Protein AF-X0V8N3-F1 (afdb_monomer_lite)

Foldseek 3Di:
DDDDDDDDDDDDDDVVVVVVVVVVVPPPVPDPDLDDDPVVLVVVCVVPPCPNVVSVVVVVVVVVVVVVVVVVVVVVVVVVVVVVVVVVVVVVVCLVVVVVVCVVVVDDPVVSVVVVVVVVVVVVVVVVVVVVVVVVVVVVD

pLDDT: mean 78.07, std 16.97, range [38.5, 94.44]

Secondary structure (DSSP, 8-state):
--------------HHHHHHHHHHHT------SSSPPHHHHHHHHHHSTTHHHHHHHHHHHHHHHHHHHHHHHHHHHHHHHHHHHHHHHHHHHHHHHHHHHHHHTT--HHHHHHHHHHHHHHHHHHHHHHHHHHHHHHHT-

InterPro domains:
  IPR019284 Uncharacterized protein RP532 [PF10097] (36-85)

Structure (mmCIF, N/CA/C/O backbone):
data_AF-X0V8N3-F1
#
_entry.id   AF-X0V8N3-F1
#
loop_
_atom_site.group_PDB
_atom_site.id
_atom_site.type_symbol
_atom_site.label_atom_id
_atom_site.label_alt_id
_atom_site.label_comp_id
_atom_site.label_asym_id
_atom_site.label_entity_id
_atom_site.label_seq_id
_atom_site.pdbx_PDB_ins_code
_atom_site.Cartn_x
_atom_site.Cartn_y
_atom_site.Cartn_z
_atom_site.occupancy
_atom_site.B_iso_or_equiv
_atom_site.auth_seq_id
_atom_site.auth_comp_id
_atom_site.auth_asym_id
_atom_site.auth_atom_id
_atom_site.pdbx_PDB_model_num
ATOM 1 N N . MET A 1 1 ? -74.429 -42.693 46.377 1.00 38.50 1 MET A N 1
ATOM 2 C CA . MET A 1 1 ? -75.267 -42.396 45.196 1.00 38.50 1 MET A CA 1
ATOM 3 C C . MET A 1 1 ? -74.824 -41.075 44.564 1.00 38.50 1 MET A C 1
ATOM 5 O O . MET A 1 1 ? -74.737 -40.079 45.262 1.00 38.50 1 MET A O 1
ATOM 9 N N . ALA A 1 2 ? -74.482 -41.129 43.271 1.00 40.00 2 ALA A N 1
ATOM 10 C CA . ALA A 1 2 ? -74.430 -40.066 42.253 1.00 40.00 2 ALA A CA 1
ATOM 11 C C . ALA A 1 2 ? -73.765 -38.695 42.556 1.00 40.00 2 ALA A C 1
ATOM 13 O O . ALA A 1 2 ? -74.427 -37.714 42.883 1.00 40.00 2 ALA A O 1
ATOM 14 N N . ARG A 1 3 ? -72.465 -38.583 42.230 1.00 39.94 3 ARG A N 1
ATOM 15 C CA . ARG A 1 3 ? -71.832 -37.319 41.800 1.00 39.94 3 ARG A CA 1
ATOM 16 C C . ARG A 1 3 ? -72.365 -36.928 40.412 1.00 39.94 3 ARG A C 1
ATOM 18 O O . ARG A 1 3 ? -72.101 -37.633 39.443 1.00 39.94 3 ARG A O 1
ATOM 25 N N . LYS A 1 4 ? -73.028 -35.776 40.291 1.00 41.00 4 LYS A N 1
ATOM 26 C CA . LYS A 1 4 ? -73.139 -35.015 39.031 1.00 41.00 4 LYS A CA 1
ATOM 27 C C . LYS A 1 4 ? -72.956 -33.529 39.333 1.00 41.00 4 LYS A C 1
ATOM 29 O O . LYS A 1 4 ? -73.921 -32.824 39.607 1.00 41.00 4 LYS A O 1
ATOM 34 N N . HIS A 1 5 ? -71.711 -33.059 39.297 1.00 39.62 5 HIS A N 1
ATOM 35 C CA . HIS A 1 5 ? -71.430 -31.628 39.211 1.00 39.62 5 HIS A CA 1
ATOM 36 C C . HIS A 1 5 ? -71.307 -31.266 37.729 1.00 39.62 5 HIS A C 1
ATOM 38 O O . HIS A 1 5 ? -70.520 -31.860 36.993 1.00 39.62 5 HIS A O 1
ATOM 44 N N . LYS A 1 6 ? -72.190 -30.365 37.294 1.00 43.00 6 LYS A N 1
ATOM 45 C CA . LYS A 1 6 ? -72.349 -29.890 35.920 1.00 43.00 6 LYS A CA 1
ATOM 46 C C . LYS A 1 6 ? -71.046 -29.264 35.417 1.00 43.00 6 LYS A C 1
ATOM 48 O O . LYS A 1 6 ? -70.469 -28.411 36.081 1.00 43.00 6 LYS A O 1
ATOM 53 N N . ILE A 1 7 ? -70.628 -29.656 34.219 1.00 45.09 7 ILE A N 1
ATOM 54 C CA . ILE A 1 7 ? -69.530 -29.034 33.480 1.00 45.09 7 ILE A CA 1
ATOM 55 C C . ILE A 1 7 ? -70.146 -28.040 32.490 1.00 45.09 7 ILE A C 1
ATOM 57 O O . ILE A 1 7 ? -70.821 -28.477 31.560 1.00 45.09 7 ILE A O 1
ATOM 61 N N . SER A 1 8 ? -69.921 -26.735 32.687 1.00 42.88 8 SER A N 1
ATOM 62 C CA . SER A 1 8 ? -69.737 -25.687 31.649 1.00 42.88 8 SER A CA 1
ATOM 63 C C . SER A 1 8 ? -69.980 -24.275 32.209 1.00 42.88 8 SER A C 1
ATOM 65 O O . SER A 1 8 ? -70.753 -24.171 33.159 1.00 42.88 8 SER A O 1
ATOM 67 N N . PRO A 1 9 ? -69.451 -23.183 31.598 1.00 45.41 9 PRO A N 1
ATOM 68 C CA . PRO A 1 9 ? -68.733 -23.106 30.313 1.00 45.41 9 PRO A CA 1
ATOM 69 C C . PRO A 1 9 ? -67.405 -22.309 30.338 1.00 45.41 9 PRO A C 1
ATOM 71 O O . PRO A 1 9 ? -67.180 -21.422 31.156 1.00 45.41 9 PRO A O 1
ATOM 74 N N . LYS A 1 10 ? -66.534 -22.610 29.363 1.00 45.75 10 LYS A N 1
ATOM 75 C CA . LYS A 1 10 ? -65.288 -21.893 29.037 1.00 45.75 10 LYS A CA 1
ATOM 76 C C . LYS A 1 10 ? -65.482 -20.367 29.000 1.00 45.75 10 LYS A C 1
ATOM 78 O O . LYS A 1 10 ? -66.218 -19.855 28.155 1.00 45.75 10 LYS A O 1
ATOM 83 N N . ALA A 1 11 ? -64.739 -19.653 29.845 1.00 43.62 11 ALA A N 1
ATOM 84 C CA . ALA A 1 11 ? -64.523 -18.218 29.717 1.00 43.62 11 ALA A CA 1
ATOM 85 C C . ALA A 1 11 ? -63.799 -17.927 28.390 1.00 43.62 11 ALA A C 1
ATOM 87 O O . ALA A 1 11 ? -62.717 -18.453 28.123 1.00 43.62 11 ALA A O 1
ATOM 88 N N . LYS A 1 12 ? -64.432 -17.122 27.533 1.00 46.34 12 LYS A N 1
ATOM 89 C CA . LYS A 1 12 ? -63.890 -16.670 26.247 1.00 46.34 12 LYS A CA 1
ATOM 90 C C . LYS A 1 12 ? -62.678 -15.770 26.495 1.00 46.34 12 LYS A C 1
ATOM 92 O O . LYS A 1 12 ? -62.834 -14.620 26.895 1.00 46.34 12 LYS A O 1
ATOM 97 N N . ILE A 1 13 ? -61.481 -16.281 26.231 1.00 52.12 13 ILE A N 1
ATOM 98 C CA . ILE A 1 13 ? -60.260 -15.472 26.182 1.00 52.12 13 ILE A CA 1
ATOM 99 C C . ILE A 1 13 ? -60.283 -14.723 24.845 1.00 52.12 13 ILE A C 1
ATOM 101 O O . ILE A 1 13 ? -60.253 -15.344 23.783 1.00 52.12 13 ILE A O 1
ATOM 105 N N . GLN A 1 14 ? -60.409 -13.395 24.899 1.00 48.59 14 GLN A N 1
ATOM 106 C CA . GLN A 1 14 ? -60.421 -12.543 23.710 1.00 48.59 14 GLN A CA 1
ATOM 107 C C . GLN A 1 14 ? -59.002 -12.455 23.106 1.00 48.59 14 GLN A C 1
ATOM 109 O O . GLN A 1 14 ? -58.066 -12.074 23.815 1.00 48.59 14 GLN A O 1
ATOM 114 N N . PRO A 1 15 ? -58.819 -12.775 21.811 1.00 52.12 15 PRO A N 1
ATOM 115 C CA . PRO A 1 15 ? -57.504 -12.876 21.163 1.00 52.12 15 PRO A CA 1
ATOM 116 C C . PRO A 1 15 ? -56.742 -11.541 21.034 1.00 52.12 15 PRO A C 1
ATOM 118 O O . PRO A 1 15 ? -55.535 -11.541 20.785 1.00 52.12 15 PRO A O 1
ATOM 121 N N . ASP A 1 16 ? -57.405 -10.404 21.253 1.00 52.50 16 ASP A N 1
ATOM 122 C CA . ASP A 1 16 ? -56.807 -9.072 21.085 1.00 52.50 16 ASP A CA 1
ATOM 123 C C . ASP A 1 16 ? -55.890 -8.650 22.243 1.00 52.50 16 ASP A C 1
ATOM 125 O O . ASP A 1 16 ? -54.931 -7.901 22.040 1.00 52.50 16 ASP A O 1
ATOM 129 N N . GLN A 1 17 ? -56.133 -9.162 23.455 1.00 53.47 17 GLN A N 1
ATOM 130 C CA . GLN A 1 17 ? -55.289 -8.875 24.624 1.00 53.47 17 GLN A CA 1
ATOM 131 C C . GLN A 1 17 ? -53.934 -9.587 24.519 1.00 53.47 17 GLN A C 1
ATOM 133 O O . GLN A 1 17 ? -52.897 -8.995 24.816 1.00 53.47 17 GLN A O 1
ATOM 138 N N . ILE A 1 18 ? -53.929 -10.815 23.987 1.00 57.72 18 ILE A N 1
ATOM 139 C CA . ILE A 1 18 ? -52.705 -11.588 23.737 1.00 57.72 18 ILE A CA 1
ATOM 140 C C . ILE A 1 18 ? -51.845 -10.872 22.689 1.00 57.72 18 ILE A C 1
ATOM 142 O O . ILE A 1 18 ? -50.646 -10.702 22.892 1.00 57.72 18 ILE A O 1
ATOM 146 N N . LYS A 1 19 ? -52.452 -10.350 21.611 1.00 54.03 19 LYS A N 1
ATOM 147 C CA . LYS A 1 19 ? -51.725 -9.574 20.592 1.00 54.03 19 LYS A CA 1
ATOM 148 C C . LYS A 1 19 ? -51.038 -8.338 21.174 1.00 54.03 19 LYS A C 1
ATOM 150 O O . LYS A 1 19 ? -49.867 -8.115 20.880 1.00 54.03 19 LYS A O 1
ATOM 155 N N . LYS A 1 20 ? -51.719 -7.557 22.021 1.00 54.88 20 LYS A N 1
ATOM 156 C CA . LYS A 1 20 ? -51.127 -6.355 22.640 1.00 54.88 20 LYS A CA 1
ATOM 157 C C . LYS A 1 20 ? -50.005 -6.680 23.627 1.00 54.88 20 LYS A C 1
ATOM 159 O O . LYS A 1 20 ? -49.039 -5.924 23.710 1.00 54.88 20 LYS A O 1
ATOM 164 N N . GLN A 1 21 ? -50.101 -7.798 24.344 1.00 54.31 21 GLN A N 1
ATOM 165 C CA . GLN A 1 21 ? -49.072 -8.211 25.298 1.00 54.31 21 GLN A CA 1
ATOM 166 C C . GLN A 1 21 ? -47.825 -8.764 24.590 1.00 54.31 21 GLN A C 1
ATOM 168 O O . GLN A 1 21 ? -46.710 -8.421 24.971 1.00 54.31 21 GLN A O 1
ATOM 173 N N . VAL A 1 22 ? -48.004 -9.515 23.498 1.00 57.97 22 VAL A N 1
ATOM 174 C CA . VAL A 1 22 ? -46.899 -10.001 22.652 1.00 57.97 22 VAL A CA 1
ATOM 175 C C . VAL A 1 22 ? -46.218 -8.844 21.902 1.00 57.97 22 VAL A C 1
ATOM 177 O O . VAL A 1 22 ? -44.994 -8.814 21.812 1.00 57.97 22 VAL A O 1
ATOM 180 N N . LEU A 1 23 ? -46.976 -7.833 21.457 1.00 54.94 23 LEU A N 1
ATOM 181 C CA . LEU A 1 23 ? -46.425 -6.618 20.833 1.00 54.94 23 LEU A CA 1
ATOM 182 C C . LEU A 1 23 ? -45.563 -5.777 21.793 1.00 54.94 23 LEU A C 1
ATOM 184 O O . LEU A 1 23 ? -44.620 -5.131 21.347 1.00 54.94 23 LEU A O 1
ATOM 188 N N . ARG A 1 24 ? -45.843 -5.792 23.105 1.00 48.97 24 ARG A N 1
ATOM 189 C CA . ARG A 1 24 ? -45.077 -5.018 24.101 1.00 48.97 24 ARG A CA 1
ATOM 190 C C . ARG A 1 24 ? -43.736 -5.667 24.470 1.00 48.97 24 ARG A C 1
ATOM 192 O O . ARG A 1 24 ? -42.822 -4.958 24.871 1.00 48.97 24 ARG A O 1
ATOM 199 N N . VAL A 1 25 ? -43.612 -6.985 24.309 1.00 54.62 25 VAL A N 1
ATOM 200 C CA . VAL A 1 25 ? -42.380 -7.747 24.603 1.00 54.62 25 VAL A CA 1
ATOM 201 C C . VAL A 1 25 ? -41.386 -7.708 23.431 1.00 54.62 25 VAL A C 1
ATOM 203 O O . VAL A 1 25 ? -40.191 -7.879 23.636 1.00 54.62 25 VAL A O 1
ATOM 206 N N . MET A 1 26 ? -41.840 -7.394 22.211 1.00 48.00 26 MET A N 1
ATOM 207 C CA . MET A 1 26 ? -40.978 -7.301 21.021 1.00 48.00 26 MET A CA 1
ATOM 208 C C . MET A 1 26 ? -40.305 -5.938 20.809 1.00 48.00 26 MET A C 1
ATOM 210 O O . MET A 1 26 ? -39.705 -5.715 19.761 1.00 48.00 26 MET A O 1
ATOM 214 N N . ARG A 1 27 ? -40.326 -5.030 21.791 1.00 47.47 27 ARG A N 1
ATOM 215 C CA . ARG A 1 27 ? -39.404 -3.882 21.794 1.00 47.47 27 ARG A CA 1
ATOM 216 C C . ARG A 1 27 ? -38.060 -4.292 22.401 1.00 47.47 27 ARG A C 1
ATOM 218 O O . ARG A 1 27 ? -37.544 -3.634 23.294 1.00 47.47 27 ARG A O 1
ATOM 225 N N . ALA A 1 28 ? -37.511 -5.412 21.940 1.00 53.81 28 ALA A N 1
ATOM 226 C CA . ALA A 1 28 ? -36.081 -5.631 22.044 1.00 53.81 28 ALA A CA 1
ATOM 227 C C . ALA A 1 28 ? -35.469 -4.633 21.060 1.00 53.81 28 ALA A C 1
ATOM 229 O O . ALA A 1 28 ? -35.449 -4.871 19.854 1.00 53.81 28 ALA A O 1
ATOM 230 N N . GLU A 1 29 ? -35.104 -3.451 21.550 1.00 56.47 29 GLU A N 1
ATOM 231 C CA . GLU A 1 29 ? -34.325 -2.501 20.768 1.00 56.47 29 GLU A CA 1
ATOM 232 C C . GLU A 1 29 ? -32.977 -3.174 20.512 1.00 56.47 29 GLU A C 1
ATOM 234 O O . GLU A 1 29 ? -32.075 -3.156 21.339 1.00 56.47 29 GLU A O 1
ATOM 239 N N . TYR A 1 30 ? -32.875 -3.887 19.394 1.00 49.41 30 TYR A N 1
ATOM 240 C CA . TYR A 1 30 ? -31.630 -4.477 18.933 1.00 49.41 30 TYR A CA 1
ATOM 241 C C . TYR A 1 30 ? -30.714 -3.330 18.521 1.00 49.41 30 TYR A C 1
ATOM 243 O O . TYR A 1 30 ? -30.714 -2.890 17.373 1.00 49.41 30 TYR A O 1
ATOM 251 N N . PHE A 1 31 ? -29.959 -2.807 19.482 1.00 54.03 31 PHE A N 1
ATOM 252 C CA . PHE A 1 31 ? -28.936 -1.819 19.204 1.00 54.03 31 PHE A CA 1
ATOM 253 C C . PHE A 1 31 ? -27.683 -2.558 18.742 1.00 54.03 31 PHE A C 1
ATOM 255 O O . PHE A 1 31 ? -26.926 -3.104 19.541 1.00 54.03 31 PHE A O 1
ATOM 262 N N . GLN A 1 32 ? -27.500 -2.635 17.425 1.00 51.66 32 GLN A N 1
ATOM 263 C CA . GLN A 1 32 ? -26.238 -3.060 16.837 1.00 51.66 32 GLN A CA 1
ATOM 264 C C . GLN A 1 32 ? -25.364 -1.834 16.614 1.00 51.66 32 GLN A C 1
ATOM 266 O O . GLN A 1 32 ? -25.524 -1.080 15.658 1.00 51.66 32 GLN A O 1
ATOM 271 N N . GLY A 1 33 ? -24.429 -1.650 17.531 1.00 64.94 33 GLY A N 1
ATOM 272 C CA . GLY A 1 33 ? -23.380 -0.656 17.451 1.00 64.94 33 GLY A CA 1
ATOM 273 C C . GLY A 1 33 ? -22.281 -1.006 18.450 1.00 64.94 33 GLY A C 1
ATOM 274 O O . GLY A 1 33 ? -22.505 -1.809 19.353 1.00 64.94 33 GLY A O 1
ATOM 275 N N . PRO A 1 34 ? -21.088 -0.411 18.322 1.00 66.06 34 PRO A N 1
ATOM 276 C CA . PRO A 1 34 ? -20.004 -0.611 19.285 1.00 66.06 34 PRO A CA 1
ATOM 277 C C . PRO A 1 34 ? -20.318 -0.013 20.668 1.00 66.06 34 PRO A C 1
ATOM 279 O O . PRO A 1 34 ? -19.553 -0.211 21.608 1.00 66.06 34 PRO A O 1
ATOM 282 N N . MET A 1 35 ? -21.419 0.735 20.782 1.00 66.69 35 MET A N 1
ATOM 283 C CA . MET A 1 35 ? -2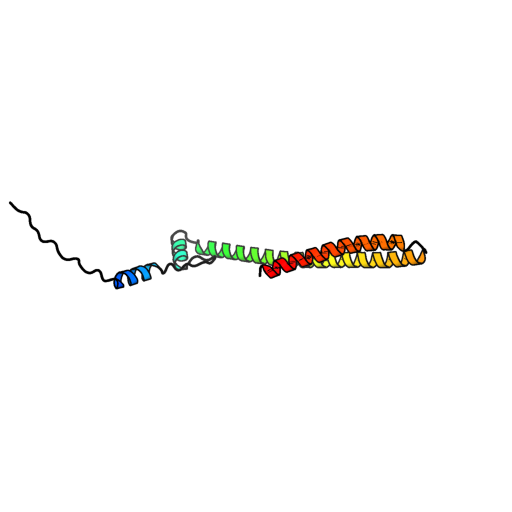1.863 1.392 22.002 1.00 66.69 35 MET A CA 1
ATOM 284 C C . MET A 1 35 ? -23.021 0.620 22.644 1.00 66.69 35 MET A C 1
ATOM 286 O O . MET A 1 35 ? -23.978 0.295 21.940 1.00 66.69 35 MET A O 1
ATOM 290 N N . PRO A 1 36 ? -22.967 0.356 23.961 1.00 77.31 36 PRO A N 1
ATOM 291 C CA . PRO A 1 36 ? -24.111 -0.165 24.699 1.00 77.31 36 PRO A CA 1
ATOM 292 C C . PRO A 1 36 ? -25.242 0.871 24.726 1.00 77.31 36 PRO A C 1
ATOM 294 O O . PRO A 1 36 ? -25.018 2.067 24.518 1.00 77.31 36 PRO A O 1
ATOM 297 N N . GLN A 1 37 ? -26.465 0.422 25.007 1.00 79.19 37 GLN A N 1
ATOM 298 C CA . GLN A 1 37 ? -27.585 1.341 25.188 1.00 79.19 37 GLN A CA 1
ATOM 299 C C . GLN A 1 37 ? -27.340 2.272 26.385 1.00 79.19 37 GLN A C 1
ATOM 301 O O . GLN A 1 37 ? -26.699 1.852 27.354 1.00 79.19 37 GLN A O 1
ATOM 306 N N . PRO A 1 38 ? -27.869 3.509 26.367 1.00 77.88 38 PRO A N 1
ATOM 307 C CA . PRO A 1 38 ? -27.715 4.448 27.480 1.00 77.88 38 PRO A CA 1
ATOM 308 C C . PRO A 1 38 ? -28.156 3.863 28.830 1.00 77.88 38 PRO A C 1
ATOM 310 O O . PRO A 1 38 ? -27.438 3.995 29.820 1.00 77.88 38 PRO A O 1
ATOM 313 N N . ASP A 1 39 ? -29.277 3.135 28.841 1.00 79.94 39 ASP A N 1
ATOM 314 C CA . ASP A 1 39 ? -29.811 2.470 30.036 1.00 79.94 39 ASP A CA 1
ATOM 315 C C . ASP A 1 39 ? -28.872 1.382 30.577 1.00 79.94 39 ASP A C 1
ATOM 317 O O . ASP A 1 39 ? -28.813 1.143 31.783 1.00 79.94 39 ASP A O 1
ATOM 321 N N . ASP A 1 40 ? -28.125 0.706 29.703 1.00 82.62 40 ASP A N 1
ATOM 322 C CA . ASP A 1 40 ? -27.152 -0.308 30.109 1.00 82.62 40 ASP A CA 1
ATOM 323 C C . ASP A 1 40 ? -25.844 0.330 30.573 1.00 82.62 40 ASP A C 1
ATOM 325 O O . ASP A 1 40 ? -25.248 -0.134 31.544 1.00 82.62 40 ASP A O 1
ATOM 329 N N . LEU A 1 41 ? -25.431 1.438 29.953 1.00 84.62 41 LEU A N 1
ATOM 330 C CA . LEU A 1 41 ? -24.272 2.218 30.380 1.00 84.62 41 LEU A CA 1
ATOM 331 C C . LEU A 1 41 ? -24.446 2.735 31.819 1.00 84.62 41 LEU A C 1
ATOM 333 O O . LEU A 1 41 ? -23.525 2.625 32.627 1.00 84.62 41 LEU A O 1
ATOM 337 N N . GLU A 1 42 ? -25.645 3.207 32.175 1.00 84.88 42 GLU A N 1
ATOM 338 C CA . GLU A 1 42 ? -25.958 3.640 33.543 1.00 84.88 42 GLU A CA 1
ATOM 339 C C . GLU A 1 42 ? -25.901 2.476 34.549 1.00 84.88 42 GLU A C 1
ATOM 341 O O . GLU A 1 42 ? -25.416 2.637 35.673 1.00 84.88 42 GLU A O 1
ATOM 346 N N . LYS A 1 43 ? -26.349 1.275 34.155 1.00 86.50 43 LYS A N 1
ATOM 347 C CA . LYS A 1 43 ? -26.221 0.066 34.990 1.00 86.50 43 LYS A CA 1
ATOM 348 C C . LYS A 1 43 ? -24.756 -0.324 35.182 1.00 86.50 43 LYS A C 1
ATOM 350 O O . LYS A 1 43 ? -24.377 -0.667 36.300 1.00 86.50 43 LYS A O 1
ATOM 355 N N . TYR A 1 44 ? -23.939 -0.252 34.129 1.00 85.94 44 TYR A N 1
ATOM 356 C CA . TYR A 1 44 ? -22.505 -0.530 34.215 1.00 85.94 44 TYR A CA 1
ATOM 357 C C . TYR A 1 44 ? -21.784 0.459 35.127 1.00 85.94 44 TYR A C 1
ATOM 359 O O . TYR A 1 44 ? -20.965 0.030 35.931 1.00 85.94 44 TYR A O 1
ATOM 367 N N . GLU A 1 45 ? -22.126 1.745 35.071 1.00 90.31 45 GLU A N 1
ATOM 368 C CA . GLU A 1 45 ? -21.550 2.763 35.955 1.00 90.31 45 GLU A CA 1
ATOM 369 C C . GLU A 1 45 ? -21.924 2.530 37.428 1.00 90.31 45 GLU A C 1
ATOM 371 O O . GLU A 1 45 ? -21.088 2.683 38.317 1.00 90.31 45 GLU A O 1
ATOM 376 N N . LYS A 1 46 ? -23.166 2.099 37.695 1.00 90.81 46 LYS A N 1
ATOM 377 C CA . LYS A 1 46 ? -23.624 1.734 39.048 1.00 90.81 46 LYS A CA 1
ATOM 378 C C . LYS A 1 46 ? -22.938 0.475 39.587 1.00 90.81 46 LYS A C 1
ATOM 380 O O . LYS A 1 46 ? -22.694 0.391 40.787 1.00 90.81 46 LYS A O 1
ATOM 385 N N . LEU A 1 47 ? -22.648 -0.500 38.724 1.00 90.56 47 LEU A N 1
ATOM 386 C CA . LEU A 1 47 ? -21.934 -1.737 39.075 1.00 90.56 47 LEU A CA 1
ATOM 387 C C . LEU A 1 47 ? -20.425 -1.518 39.236 1.00 90.56 47 LEU A C 1
ATOM 389 O O . LEU A 1 47 ? -19.802 -2.128 40.102 1.00 90.56 47 LEU A O 1
ATOM 393 N N . TYR A 1 48 ? -19.843 -0.670 38.392 1.00 88.06 48 TYR A N 1
ATOM 394 C CA . TYR A 1 48 ? -18.418 -0.382 38.340 1.00 88.06 48 TYR A CA 1
ATOM 395 C C . TYR A 1 48 ? -18.198 1.109 38.028 1.00 88.06 48 TYR A C 1
ATOM 397 O O . TYR A 1 48 ? -18.205 1.509 36.858 1.00 88.06 48 TYR A O 1
ATOM 405 N N . PRO A 1 49 ? -17.986 1.947 39.058 1.00 89.12 49 PRO A N 1
ATOM 406 C CA . PRO A 1 49 ? -17.746 3.374 38.871 1.00 89.12 49 PRO A CA 1
ATOM 407 C C . PRO A 1 49 ? -16.530 3.622 37.969 1.00 89.12 49 PRO A C 1
ATOM 409 O O . PRO A 1 49 ? -15.441 3.098 38.207 1.00 89.12 49 PRO A O 1
ATOM 412 N N . GLY A 1 50 ? -16.704 4.420 36.918 1.00 89.56 50 GLY A N 1
ATOM 413 C CA . GLY A 1 50 ? -15.707 4.675 35.881 1.00 89.56 50 GLY A CA 1
ATOM 414 C C . GLY A 1 50 ? -15.780 3.744 34.665 1.00 89.56 50 GLY A C 1
ATOM 415 O O . GLY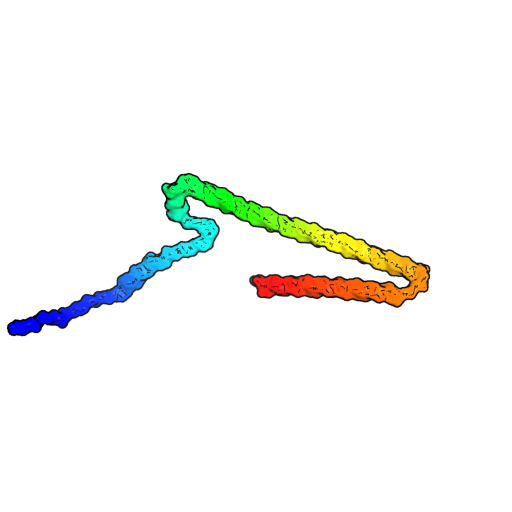 A 1 50 ? -14.991 3.930 33.732 1.00 89.56 50 GLY A O 1
ATOM 416 N N . ALA A 1 51 ? -16.713 2.784 34.625 1.00 88.00 51 ALA A N 1
ATOM 417 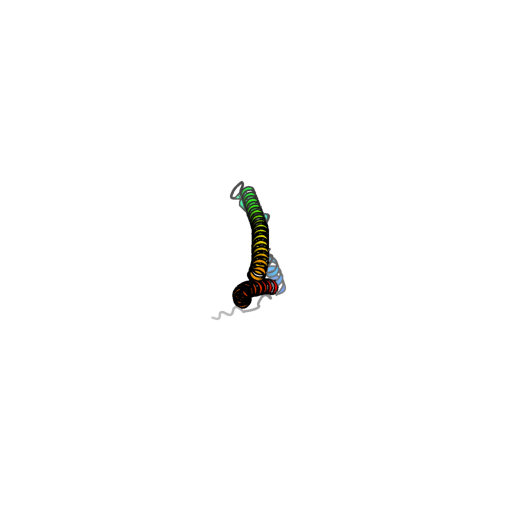C CA . ALA A 1 51 ? -16.927 1.903 33.472 1.00 88.00 51 ALA A CA 1
ATOM 418 C C . ALA A 1 51 ? -17.179 2.696 32.187 1.00 88.00 51 ALA A C 1
ATOM 420 O O . ALA A 1 51 ? -16.576 2.409 31.153 1.00 88.00 51 ALA A O 1
ATOM 421 N N . SER A 1 52 ? -18.013 3.734 32.257 1.00 88.62 52 SER A N 1
ATOM 422 C CA . SER A 1 52 ? -18.362 4.544 31.088 1.00 88.62 52 SER A CA 1
ATOM 423 C C . SER A 1 52 ? -17.133 5.245 30.518 1.00 88.62 52 SER A C 1
ATOM 425 O O . SER A 1 52 ? -16.869 5.186 29.318 1.00 88.62 52 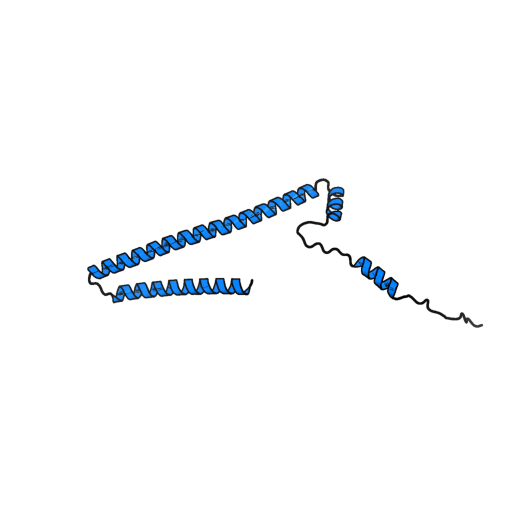SER A O 1
ATOM 427 N N . ARG A 1 53 ? -16.314 5.851 31.387 1.00 89.69 53 ARG A N 1
ATOM 428 C CA . ARG A 1 53 ? -15.072 6.525 30.986 1.00 89.69 53 ARG A CA 1
ATOM 429 C C . ARG A 1 53 ? -14.076 5.549 30.362 1.00 89.69 53 ARG A C 1
ATOM 431 O O . ARG A 1 53 ? -13.448 5.888 29.358 1.00 89.69 53 ARG A O 1
ATOM 438 N N . LEU A 1 54 ? -13.939 4.351 30.932 1.00 91.12 54 LEU A N 1
ATOM 439 C CA . LEU A 1 54 ? -13.107 3.291 30.366 1.00 91.12 54 LEU A CA 1
ATOM 440 C C . LEU A 1 54 ? -13.594 2.908 28.963 1.00 91.12 54 LEU A C 1
ATOM 442 O O . LEU A 1 54 ? -12.784 2.869 28.041 1.00 91.12 54 LEU A O 1
ATOM 446 N N . LEU A 1 55 ? -14.900 2.686 28.787 1.00 89.62 55 LEU A N 1
ATOM 447 C CA . LEU A 1 55 ? -15.496 2.337 27.495 1.00 89.62 55 LEU A CA 1
ATOM 448 C C . LEU A 1 55 ? -15.230 3.410 26.436 1.00 89.62 55 LEU A C 1
ATOM 450 O O . LEU A 1 55 ? -14.715 3.084 25.370 1.00 89.62 55 LEU A O 1
ATOM 454 N N . PHE A 1 56 ? -15.490 4.686 26.736 1.00 89.69 56 PHE A N 1
ATOM 455 C CA . PHE A 1 56 ? -15.188 5.778 25.804 1.00 89.69 56 PHE A CA 1
ATOM 456 C C . PHE A 1 56 ? -13.698 5.851 25.459 1.00 89.69 56 PHE A C 1
ATOM 458 O O . PHE A 1 56 ? -13.352 5.996 24.291 1.00 89.69 56 PHE A O 1
ATOM 465 N N . THR A 1 57 ? -12.815 5.658 26.443 1.00 91.81 57 THR A N 1
ATOM 466 C CA . THR A 1 57 ? -11.358 5.649 26.217 1.00 91.81 57 THR A CA 1
ATOM 467 C C . THR A 1 57 ? -10.932 4.495 25.304 1.00 91.81 57 THR A C 1
ATOM 469 O O . THR A 1 57 ? -10.057 4.649 24.453 1.00 91.81 57 THR A O 1
ATOM 472 N N . LEU A 1 58 ? -11.524 3.311 25.479 1.00 89.44 58 LEU A N 1
ATOM 473 C CA . LEU A 1 58 ? -11.251 2.150 24.631 1.00 89.44 58 LEU A CA 1
ATOM 474 C C . LEU A 1 58 ? -11.754 2.373 23.202 1.00 89.44 58 LEU A C 1
ATOM 476 O O . LEU A 1 58 ? -11.051 2.042 22.249 1.00 89.44 58 LEU A O 1
ATOM 480 N N . LEU A 1 59 ? -12.940 2.964 23.052 1.00 90.00 59 LEU A N 1
ATOM 481 C CA . LEU A 1 59 ? -13.520 3.285 21.750 1.00 90.00 59 LEU A CA 1
ATOM 482 C C . LEU A 1 59 ? -12.708 4.343 21.002 1.00 90.00 59 LEU A C 1
ATOM 484 O O . LEU A 1 59 ? -12.461 4.174 19.811 1.00 90.00 59 LEU A O 1
ATOM 488 N N . GLU A 1 60 ? -12.246 5.383 21.695 1.00 91.69 60 GLU A N 1
ATOM 489 C CA . GLU A 1 60 ? -11.352 6.402 21.137 1.00 91.69 60 GLU A CA 1
ATOM 490 C C . GLU A 1 60 ? -10.051 5.769 20.635 1.00 91.69 60 GLU A C 1
ATOM 492 O O . GLU A 1 60 ? -9.702 5.917 19.466 1.00 91.69 60 GLU A O 1
ATOM 497 N N . LYS A 1 61 ? -9.397 4.939 21.460 1.00 93.50 61 LYS A N 1
ATOM 498 C CA . LYS A 1 61 ? -8.185 4.209 21.050 1.00 93.50 61 LYS A CA 1
ATOM 499 C C . LYS A 1 61 ? -8.418 3.302 19.845 1.00 93.50 61 LYS A C 1
ATOM 501 O O . LYS A 1 61 ? -7.543 3.192 18.988 1.00 93.50 61 LYS A O 1
ATOM 506 N N . GLN A 1 62 ? -9.574 2.647 19.767 1.00 90.56 62 GLN A N 1
ATOM 507 C CA . GLN A 1 62 ? -9.919 1.786 18.637 1.00 90.56 62 GLN A CA 1
ATOM 508 C C . GLN A 1 62 ? -10.145 2.601 17.355 1.00 90.56 62 GLN A C 1
ATOM 510 O O . GLN A 1 62 ? -9.701 2.194 16.278 1.00 90.56 62 GLN A O 1
ATOM 515 N N . ALA A 1 63 ? -10.799 3.759 17.467 1.00 90.75 63 ALA A N 1
ATOM 516 C CA . ALA A 1 63 ? -10.974 4.691 16.360 1.00 90.75 63 ALA A CA 1
ATOM 517 C C . ALA A 1 63 ? -9.622 5.235 15.878 1.00 90.75 63 ALA A C 1
ATOM 519 O O . ALA A 1 63 ? -9.330 5.163 14.684 1.00 90.75 63 ALA A O 1
ATOM 520 N N . ASP A 1 64 ? -8.759 5.674 16.795 1.00 94.00 64 ASP A N 1
ATOM 521 C CA . ASP A 1 64 ? -7.407 6.143 16.486 1.00 94.00 64 ASP A CA 1
ATOM 522 C C . ASP A 1 64 ? -6.563 5.058 15.824 1.00 94.00 64 ASP A C 1
ATOM 524 O O . ASP A 1 64 ? -5.890 5.309 14.823 1.00 94.00 64 ASP A O 1
ATOM 528 N N . HIS A 1 65 ? -6.614 3.827 16.340 1.00 93.62 65 HIS A N 1
ATOM 529 C CA . HIS A 1 65 ? -5.909 2.700 15.743 1.00 93.62 65 HIS A CA 1
ATOM 530 C C . HIS A 1 65 ? -6.366 2.462 14.301 1.00 93.62 65 HIS A C 1
ATOM 532 O O . HIS A 1 65 ? -5.532 2.335 13.402 1.00 93.62 65 HIS A O 1
ATOM 538 N N . ARG A 1 66 ? -7.682 2.481 14.054 1.00 91.94 66 ARG A N 1
ATOM 539 C CA . ARG A 1 66 ? -8.238 2.340 12.707 1.00 91.94 66 ARG A CA 1
ATOM 540 C C . ARG A 1 66 ? -7.792 3.478 11.786 1.00 91.94 66 ARG A C 1
ATOM 542 O O . ARG A 1 66 ? -7.332 3.206 10.680 1.00 91.94 66 ARG A O 1
ATOM 549 N N . ILE A 1 67 ? -7.867 4.726 12.243 1.00 93.38 67 ILE A N 1
ATOM 550 C CA . ILE A 1 67 ? -7.418 5.899 11.478 1.00 93.38 67 ILE A CA 1
ATOM 551 C C . ILE A 1 67 ? -5.929 5.776 11.134 1.00 93.38 67 ILE A C 1
ATOM 553 O O . ILE A 1 67 ? -5.517 6.067 10.010 1.00 93.38 67 ILE A O 1
ATOM 557 N N . ASN A 1 68 ? -5.107 5.324 12.079 1.00 94.44 68 ASN A N 1
ATOM 558 C CA . ASN A 1 68 ? -3.673 5.149 11.872 1.00 94.44 68 ASN A CA 1
ATOM 559 C C . ASN A 1 68 ? -3.362 4.028 10.874 1.00 94.44 68 ASN A C 1
ATOM 561 O O . ASN A 1 68 ? -2.481 4.201 10.029 1.00 94.44 68 ASN A O 1
ATOM 565 N N . LEU A 1 69 ? -4.100 2.916 10.913 1.00 92.19 69 LEU A N 1
ATOM 566 C CA . LEU A 1 69 ? -3.991 1.860 9.906 1.00 92.19 69 LEU A CA 1
ATOM 567 C C . LEU A 1 69 ? -4.399 2.363 8.519 1.00 92.19 69 LEU A C 1
ATOM 569 O O . LEU A 1 69 ? -3.659 2.153 7.562 1.00 92.19 69 LEU A O 1
ATOM 573 N N . GLU A 1 70 ? -5.520 3.078 8.405 1.00 92.44 70 GLU A N 1
ATOM 574 C CA . GLU A 1 70 ? -5.972 3.656 7.133 1.00 92.44 70 GLU A CA 1
ATOM 575 C C . GLU A 1 70 ? -4.921 4.624 6.559 1.00 92.44 70 GLU A C 1
ATOM 577 O O . GLU A 1 70 ? -4.542 4.508 5.391 1.00 92.44 70 GLU A O 1
ATOM 582 N N . LYS A 1 71 ? -4.352 5.506 7.394 1.00 92.75 71 LYS A N 1
ATOM 583 C CA . LYS A 1 71 ? -3.239 6.393 7.007 1.00 92.75 71 LYS A CA 1
ATOM 584 C C . LYS A 1 71 ? -2.004 5.613 6.552 1.00 92.75 71 LYS A C 1
ATOM 586 O O . LYS A 1 71 ? -1.416 5.954 5.527 1.00 92.75 71 LYS A O 1
ATOM 591 N N . SER A 1 72 ? -1.609 4.577 7.293 1.00 91.12 72 SER A N 1
ATOM 592 C CA . SER A 1 72 ? -0.432 3.757 6.978 1.00 91.12 72 SER A CA 1
ATOM 593 C C . SER A 1 72 ? -0.593 2.999 5.658 1.00 91.12 72 SER A C 1
ATOM 595 O O . SER A 1 72 ? 0.328 2.981 4.838 1.00 91.12 72 SER A O 1
ATOM 597 N N . VAL A 1 73 ? -1.777 2.437 5.404 1.00 91.56 73 VAL A N 1
ATOM 598 C CA . VAL A 1 73 ? -2.098 1.743 4.149 1.00 91.56 73 VAL A CA 1
ATOM 599 C C . VAL A 1 73 ? -2.044 2.707 2.966 1.00 91.56 73 VAL A C 1
ATOM 601 O O . VAL A 1 73 ? -1.421 2.397 1.949 1.00 91.56 73 VAL A O 1
ATOM 604 N N . VAL A 1 74 ? -2.636 3.899 3.097 1.00 89.75 74 VAL A N 1
ATOM 605 C CA . VAL A 1 74 ? -2.584 4.928 2.047 1.00 89.75 74 VAL A CA 1
ATOM 606 C C . VAL A 1 74 ? -1.142 5.372 1.789 1.00 89.75 74 VAL A C 1
ATOM 608 O O . VAL A 1 74 ? -0.707 5.398 0.637 1.00 89.75 74 VAL A O 1
ATOM 611 N N . ALA A 1 75 ? -0.370 5.658 2.840 1.00 89.38 75 ALA A N 1
ATOM 612 C CA . ALA A 1 75 ? 1.028 6.063 2.715 1.00 89.38 75 ALA A CA 1
ATOM 613 C C . ALA A 1 75 ? 1.887 4.979 2.040 1.00 89.38 75 ALA A C 1
ATOM 615 O O . ALA A 1 75 ? 2.649 5.277 1.119 1.00 89.38 75 ALA A O 1
ATOM 616 N N . SER A 1 76 ? 1.719 3.719 2.445 1.00 88.06 76 SER A N 1
ATOM 617 C CA . SER A 1 76 ? 2.437 2.576 1.873 1.00 88.06 76 SER A CA 1
ATOM 618 C C . SER A 1 76 ? 2.094 2.374 0.397 1.00 88.06 76 SER A C 1
ATOM 620 O O . SER A 1 76 ? 2.990 2.153 -0.416 1.00 88.06 76 SER A O 1
ATOM 622 N N . ASN A 1 77 ? 0.820 2.527 0.018 1.00 86.81 77 ASN A N 1
ATOM 623 C CA . ASN A 1 77 ? 0.406 2.464 -1.384 1.00 86.81 77 ASN A CA 1
ATOM 624 C C . ASN A 1 77 ? 1.068 3.559 -2.228 1.00 86.81 77 ASN A C 1
ATOM 626 O O . ASN A 1 77 ? 1.589 3.258 -3.301 1.00 86.81 77 ASN A O 1
ATOM 630 N N . ILE A 1 78 ? 1.119 4.798 -1.727 1.00 87.00 78 ILE A N 1
ATOM 631 C CA . ILE A 1 78 ? 1.777 5.914 -2.424 1.00 87.00 78 ILE A CA 1
ATOM 632 C C . ILE A 1 78 ? 3.275 5.636 -2.609 1.00 87.00 78 ILE A C 1
ATOM 634 O O . ILE A 1 78 ? 3.833 5.904 -3.673 1.00 87.00 78 ILE A O 1
ATOM 638 N N . ILE A 1 79 ? 3.945 5.110 -1.581 1.00 88.12 79 ILE A N 1
ATOM 639 C CA . ILE A 1 79 ? 5.375 4.782 -1.647 1.00 88.12 79 ILE A CA 1
ATOM 640 C C . ILE A 1 79 ? 5.621 3.666 -2.667 1.00 88.12 79 ILE A C 1
ATOM 642 O O . ILE A 1 79 ? 6.482 3.820 -3.534 1.00 88.12 79 ILE A O 1
ATOM 646 N N . ASN A 1 80 ? 4.841 2.585 -2.617 1.00 86.75 80 ASN A N 1
ATOM 647 C CA . ASN A 1 80 ? 4.957 1.466 -3.552 1.00 86.75 80 ASN A CA 1
ATOM 648 C C . ASN A 1 80 ? 4.718 1.903 -5.003 1.00 86.75 80 ASN A C 1
ATOM 650 O O . ASN A 1 80 ? 5.449 1.486 -5.902 1.00 86.75 80 ASN A O 1
ATOM 654 N N . GLU A 1 81 ? 3.744 2.785 -5.236 1.00 86.06 81 GLU A N 1
ATOM 655 C CA . GLU A 1 81 ? 3.477 3.354 -6.558 1.00 86.06 81 GLU A CA 1
ATOM 656 C C . GLU A 1 81 ? 4.653 4.203 -7.061 1.00 86.06 81 GLU A C 1
ATOM 658 O O . GLU A 1 81 ? 5.132 3.995 -8.177 1.00 86.06 81 GLU A O 1
ATOM 663 N N . LYS A 1 82 ? 5.194 5.090 -6.215 1.00 87.06 82 LYS A N 1
ATOM 664 C CA . LYS A 1 82 ? 6.360 5.921 -6.556 1.00 87.06 82 LYS A CA 1
ATOM 665 C C . LYS A 1 82 ? 7.604 5.088 -6.856 1.00 87.06 82 LYS A C 1
ATOM 667 O O . LYS A 1 82 ? 8.332 5.393 -7.800 1.00 87.06 82 LYS A O 1
ATOM 672 N N . ILE A 1 83 ? 7.868 4.051 -6.062 1.00 90.25 83 ILE A N 1
ATOM 673 C CA . ILE A 1 83 ? 9.008 3.150 -6.263 1.00 90.25 83 ILE A CA 1
ATOM 674 C C . ILE A 1 83 ? 8.839 2.368 -7.571 1.00 90.25 83 ILE A C 1
ATOM 676 O O . ILE A 1 83 ? 9.763 2.334 -8.384 1.00 90.25 83 ILE A O 1
ATOM 680 N N . GLY A 1 84 ? 7.646 1.819 -7.822 1.00 88.00 84 GLY A N 1
ATOM 681 C CA . GLY A 1 84 ? 7.335 1.125 -9.071 1.00 88.00 84 GLY A CA 1
ATOM 682 C C . GLY A 1 84 ? 7.511 2.019 -10.301 1.00 88.00 84 GLY A C 1
ATOM 683 O O . GLY A 1 84 ? 8.140 1.606 -11.274 1.00 88.00 84 GLY A O 1
ATOM 684 N N . GLN A 1 85 ? 7.038 3.268 -10.243 1.00 88.69 85 GLN A N 1
ATOM 685 C CA . GLN A 1 85 ? 7.194 4.235 -11.333 1.00 88.69 85 GLN A CA 1
ATOM 686 C C . GLN A 1 85 ? 8.667 4.584 -11.593 1.00 88.69 85 GLN A C 1
ATOM 688 O O . GLN A 1 85 ? 9.081 4.668 -12.749 1.00 88.69 85 GLN A O 1
ATOM 693 N N . ARG A 1 86 ? 9.480 4.740 -10.539 1.00 91.44 86 ARG A N 1
ATOM 694 C CA . ARG A 1 86 ? 10.926 4.985 -10.673 1.00 91.44 86 ARG A CA 1
ATOM 695 C C . ARG A 1 86 ? 11.649 3.804 -11.318 1.00 91.44 86 ARG A C 1
ATOM 697 O O . ARG A 1 86 ? 12.432 4.020 -12.238 1.00 91.44 86 ARG A O 1
ATOM 704 N N . PHE A 1 87 ? 11.371 2.571 -10.893 1.00 90.50 87 PHE A N 1
ATOM 705 C CA . PHE A 1 87 ? 11.977 1.388 -11.511 1.00 90.50 87 PHE A CA 1
ATOM 706 C C . PHE A 1 87 ? 11.540 1.205 -12.966 1.00 90.50 87 PHE A C 1
ATOM 708 O O . PHE A 1 87 ? 12.380 0.926 -13.816 1.00 90.50 87 PHE A O 1
ATOM 715 N N . ALA A 1 88 ? 10.261 1.432 -13.277 1.00 88.62 88 ALA A N 1
ATOM 716 C CA . ALA A 1 88 ? 9.771 1.396 -14.653 1.00 88.62 88 ALA A CA 1
ATOM 717 C C . ALA A 1 88 ? 10.474 2.440 -15.536 1.00 88.62 88 ALA A C 1
ATOM 719 O O . ALA A 1 88 ? 10.875 2.128 -16.656 1.00 88.62 88 ALA A O 1
ATOM 720 N N . PHE A 1 89 ? 10.684 3.655 -15.017 1.00 92.00 89 PHE A N 1
ATOM 721 C CA . PHE A 1 89 ? 11.433 4.697 -15.717 1.00 92.00 89 PHE A CA 1
ATOM 722 C C . PHE A 1 89 ? 12.885 4.279 -15.984 1.00 92.00 89 PHE A C 1
ATOM 724 O O . PHE A 1 89 ? 13.343 4.389 -17.119 1.00 92.00 89 PHE A O 1
ATOM 731 N N . ILE A 1 90 ? 13.584 3.745 -14.974 1.00 93.69 90 ILE A N 1
ATOM 732 C CA . ILE A 1 90 ? 14.964 3.258 -15.125 1.00 93.69 90 ILE A CA 1
ATOM 733 C C . ILE A 1 90 ? 15.030 2.165 -16.195 1.00 93.69 90 ILE A C 1
ATOM 735 O O . ILE A 1 90 ? 15.837 2.281 -17.110 1.00 93.69 90 ILE A O 1
ATOM 739 N N . ILE A 1 91 ? 14.149 1.159 -16.141 1.00 90.38 91 ILE A N 1
ATOM 740 C CA . ILE A 1 91 ? 14.105 0.073 -17.133 1.00 90.38 91 ILE A CA 1
ATOM 741 C C . ILE A 1 91 ? 13.886 0.633 -18.543 1.00 90.38 91 ILE A C 1
ATOM 743 O O . ILE A 1 91 ? 14.615 0.257 -19.459 1.00 90.38 91 ILE A O 1
ATOM 747 N N . CYS A 1 92 ? 12.937 1.558 -18.725 1.00 89.94 92 CYS A N 1
ATOM 748 C CA . CYS A 1 92 ? 12.708 2.211 -20.017 1.00 89.94 92 CYS A CA 1
ATOM 749 C C . CYS A 1 92 ? 13.968 2.910 -20.536 1.00 89.94 92 CYS A C 1
ATOM 751 O O . CYS A 1 92 ? 14.359 2.700 -21.682 1.00 89.94 92 CYS A O 1
ATOM 753 N N . VAL A 1 93 ? 14.626 3.711 -19.695 1.00 93.06 93 VAL A N 1
ATOM 754 C CA . VAL A 1 93 ? 15.854 4.422 -20.074 1.00 93.06 93 VAL A CA 1
ATOM 755 C C . VAL A 1 93 ? 16.970 3.435 -20.426 1.00 93.06 93 VAL A C 1
ATOM 757 O O . VAL A 1 93 ? 17.629 3.606 -21.448 1.00 93.06 93 VAL A O 1
ATOM 760 N N . THR A 1 94 ? 17.155 2.369 -19.644 1.00 90.81 94 THR A N 1
ATOM 761 C CA . THR A 1 94 ? 18.164 1.336 -19.923 1.00 90.81 94 THR A CA 1
ATOM 762 C C . THR A 1 94 ? 17.894 0.614 -21.241 1.00 90.81 94 THR A C 1
ATOM 764 O O . THR A 1 94 ? 18.828 0.380 -22.003 1.00 90.81 94 THR A O 1
ATOM 767 N N . VAL A 1 95 ? 16.632 0.299 -21.547 1.00 88.44 95 VAL A N 1
ATOM 768 C CA . VAL A 1 95 ? 16.242 -0.317 -22.823 1.00 88.44 95 VAL A CA 1
ATOM 769 C C . VAL A 1 95 ? 16.527 0.624 -23.995 1.00 88.44 95 VAL A C 1
ATOM 771 O O . VAL A 1 95 ? 17.090 0.186 -24.994 1.00 88.44 95 VAL A O 1
ATOM 774 N N . ILE A 1 96 ? 16.203 1.914 -23.872 1.00 88.81 96 ILE A N 1
ATOM 775 C CA . ILE A 1 96 ? 16.465 2.907 -24.925 1.00 88.81 96 ILE A CA 1
ATOM 776 C C . ILE A 1 96 ? 17.971 3.050 -25.172 1.00 88.81 96 ILE A C 1
ATOM 778 O O . ILE A 1 96 ? 18.419 2.927 -26.310 1.00 88.81 96 ILE A O 1
ATOM 782 N N . ILE A 1 97 ? 18.765 3.251 -24.115 1.00 90.69 97 ILE A N 1
ATOM 783 C CA . ILE A 1 97 ? 20.226 3.382 -24.224 1.00 90.69 97 ILE A CA 1
ATOM 784 C C . ILE A 1 97 ? 20.841 2.096 -24.788 1.00 90.69 97 ILE A C 1
ATOM 786 O O . ILE A 1 97 ? 21.685 2.162 -25.679 1.00 90.69 97 ILE A O 1
ATOM 790 N N . GLY A 1 98 ? 20.397 0.930 -24.311 1.00 87.31 98 GLY A N 1
ATOM 791 C CA . GLY A 1 98 ? 20.850 -0.369 -24.804 1.00 87.31 98 GLY A CA 1
ATOM 792 C C . GLY A 1 98 ? 20.547 -0.570 -26.288 1.00 87.31 98 GLY A C 1
ATOM 793 O O . GLY A 1 98 ? 21.415 -1.036 -27.022 1.00 87.31 98 GLY A O 1
ATOM 794 N N . GLY A 1 99 ? 19.361 -0.157 -26.745 1.00 84.69 99 GLY A N 1
ATOM 795 C CA . GLY A 1 99 ? 18.976 -0.198 -28.155 1.00 84.69 99 GLY A CA 1
ATOM 796 C C . GLY A 1 99 ? 19.821 0.731 -29.029 1.00 84.69 99 GLY A C 1
ATOM 797 O O . GLY A 1 99 ? 20.314 0.303 -30.071 1.00 84.69 99 GLY A O 1
ATOM 798 N N . ILE A 1 100 ? 20.058 1.970 -28.581 1.00 87.19 100 ILE A N 1
ATOM 799 C CA . ILE A 1 100 ? 20.920 2.934 -29.288 1.00 87.19 100 ILE A CA 1
ATOM 800 C C . ILE A 1 100 ? 22.356 2.402 -29.380 1.00 87.19 100 ILE A C 1
ATOM 802 O O . ILE A 1 100 ? 22.944 2.408 -30.458 1.00 87.19 100 ILE A O 1
ATOM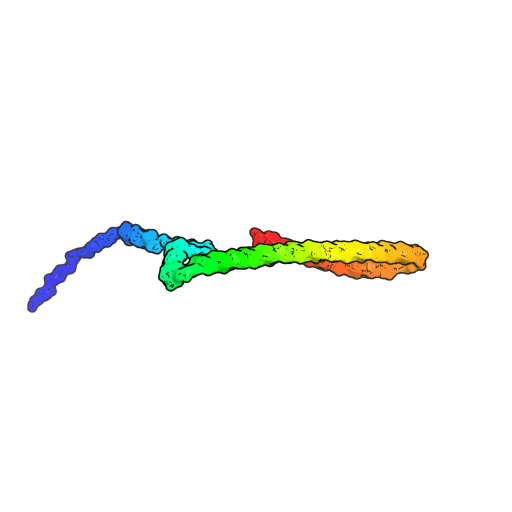 806 N N . ALA A 1 101 ? 22.911 1.890 -28.278 1.00 86.56 101 ALA A N 1
ATOM 807 C CA . ALA A 1 101 ? 24.255 1.320 -28.263 1.00 86.56 101 ALA A CA 1
ATOM 808 C C . ALA A 1 101 ? 24.375 0.127 -29.223 1.00 86.56 101 ALA A C 1
ATOM 810 O O . ALA A 1 101 ? 25.327 0.054 -29.996 1.00 86.56 101 ALA A O 1
ATOM 811 N N . LEU A 1 102 ? 23.395 -0.783 -29.235 1.00 85.69 102 LEU A N 1
ATOM 812 C CA . LEU A 1 102 ? 23.395 -1.916 -30.164 1.00 85.69 102 LEU A CA 1
ATOM 813 C C . LEU A 1 102 ? 23.294 -1.483 -31.628 1.00 85.69 102 LEU A C 1
ATOM 815 O O . LEU A 1 102 ? 23.948 -2.089 -32.474 1.00 85.69 102 LEU A O 1
ATOM 819 N N . SER A 1 103 ? 22.519 -0.431 -31.902 1.00 81.31 103 SER A N 1
ATOM 820 C CA . SER A 1 103 ? 22.378 0.139 -33.242 1.00 81.31 103 SER A CA 1
ATOM 821 C C . SER A 1 103 ? 23.681 0.747 -33.761 1.00 81.31 103 SER A C 1
ATOM 823 O O . SER A 1 103 ? 23.901 0.736 -34.964 1.00 81.31 103 SER A O 1
ATOM 825 N N . ILE A 1 104 ? 24.535 1.277 -32.879 1.00 83.69 104 ILE A N 1
ATOM 826 C CA . ILE A 1 104 ? 25.851 1.823 -33.254 1.00 83.69 104 ILE A CA 1
ATOM 827 C C . ILE A 1 104 ? 26.885 0.700 -33.426 1.00 83.69 104 ILE A C 1
ATOM 829 O O . ILE A 1 104 ? 27.779 0.808 -34.257 1.00 83.69 104 ILE A O 1
ATOM 833 N N . LEU A 1 105 ? 26.772 -0.385 -32.651 1.00 82.00 105 LEU A N 1
ATOM 834 C CA . LEU A 1 105 ? 27.701 -1.521 -32.694 1.00 82.00 105 LEU A CA 1
ATOM 835 C C . LEU A 1 105 ? 27.415 -2.528 -33.829 1.00 82.00 105 LEU A C 1
ATOM 837 O O . LEU A 1 105 ? 28.091 -3.555 -33.885 1.00 82.00 105 LEU A O 1
ATOM 841 N N . ASP A 1 106 ? 26.419 -2.264 -34.684 1.00 70.38 106 ASP A N 1
ATOM 842 C CA . ASP A 1 106 ? 26.001 -3.116 -35.815 1.00 70.38 106 ASP A CA 1
ATOM 843 C C . ASP A 1 106 ? 25.768 -4.593 -35.417 1.00 70.38 106 ASP A C 1
ATOM 845 O O . ASP A 1 106 ? 25.979 -5.547 -36.169 1.00 70.38 106 ASP A O 1
ATOM 849 N N . LYS A 1 107 ? 25.364 -4.802 -34.157 1.00 69.75 107 LYS A N 1
ATOM 850 C CA . LYS A 1 107 ? 25.099 -6.129 -33.593 1.00 69.75 107 LYS A CA 1
ATOM 851 C C . LYS A 1 107 ? 23.694 -6.596 -33.956 1.00 69.75 107 LYS A C 1
ATOM 853 O O . LYS A 1 107 ? 22.775 -5.806 -34.153 1.00 69.75 107 LYS A O 1
ATOM 858 N N . SER A 1 108 ? 23.514 -7.915 -33.985 1.00 71.88 108 SER A N 1
ATOM 859 C CA . SER A 1 108 ? 22.263 -8.552 -34.395 1.00 71.88 108 SER A CA 1
ATOM 860 C C . SER A 1 108 ? 21.055 -8.077 -33.573 1.00 71.88 108 SER A C 1
ATOM 862 O O . SER A 1 108 ? 20.889 -8.393 -32.392 1.00 71.88 108 SER A O 1
ATOM 864 N N . ILE A 1 109 ? 20.151 -7.369 -34.254 1.00 74.06 109 ILE A N 1
ATOM 865 C CA . ILE A 1 109 ? 18.850 -6.896 -33.750 1.00 74.06 109 ILE A CA 1
ATOM 866 C C . ILE A 1 109 ? 18.024 -8.052 -33.152 1.00 74.06 109 ILE A C 1
ATOM 868 O O . ILE A 1 109 ? 17.265 -7.867 -32.198 1.00 74.06 109 ILE A O 1
ATOM 872 N N . THR A 1 110 ? 18.228 -9.272 -33.654 1.00 79.69 110 THR A N 1
ATOM 873 C CA . THR A 1 110 ? 17.556 -10.501 -33.216 1.00 79.69 110 THR A CA 1
ATOM 874 C C . THR A 1 110 ? 17.767 -10.809 -31.730 1.00 79.69 110 THR A C 1
ATOM 876 O O . THR A 1 110 ? 16.822 -11.201 -31.044 1.00 79.69 110 THR A O 1
ATOM 879 N N . GLY A 1 111 ? 18.978 -10.596 -31.198 1.00 79.19 111 GLY A N 1
ATOM 880 C CA . GLY A 1 111 ? 19.269 -10.849 -29.782 1.00 79.19 111 GLY A CA 1
ATOM 881 C C . GLY A 1 111 ? 18.550 -9.864 -28.860 1.00 79.19 111 GLY A C 1
ATOM 882 O O . GLY A 1 111 ? 17.925 -10.271 -27.881 1.00 79.19 111 GLY A O 1
ATOM 883 N N . PHE A 1 112 ? 18.542 -8.581 -29.220 1.00 82.88 112 PHE A N 1
ATOM 884 C CA . PHE A 1 112 ? 17.828 -7.546 -28.471 1.00 82.88 112 PHE A CA 1
ATOM 885 C C . PHE A 1 112 ? 16.308 -7.755 -28.479 1.00 82.88 112 PHE A C 1
ATOM 887 O O . PHE A 1 112 ? 15.659 -7.638 -27.439 1.00 82.88 112 PHE A O 1
ATOM 894 N N . GLY A 1 113 ? 15.754 -8.147 -29.633 1.00 84.62 113 GLY A N 1
ATOM 895 C CA . GLY A 1 113 ? 14.336 -8.476 -29.782 1.00 84.62 113 GLY A CA 1
ATOM 896 C C . GLY A 1 113 ? 13.878 -9.610 -28.859 1.00 84.62 113 GLY A C 1
ATOM 897 O O . GLY A 1 113 ? 12.814 -9.508 -28.249 1.00 84.62 113 GLY A O 1
ATOM 898 N N . SER A 1 114 ? 14.695 -10.657 -28.684 1.00 85.75 114 SER A N 1
ATOM 899 C CA . SER A 1 114 ? 14.368 -11.768 -27.775 1.00 85.75 114 SER A CA 1
ATOM 900 C C . SER A 1 114 ? 14.273 -11.335 -26.303 1.00 85.75 114 SER A C 1
ATOM 902 O O . SER A 1 114 ? 13.337 -11.727 -25.604 1.00 85.75 114 SER A O 1
ATOM 904 N N . ILE A 1 115 ? 15.175 -10.456 -25.847 1.00 85.44 115 ILE A N 1
ATOM 905 C CA . ILE A 1 115 ? 15.178 -9.924 -24.474 1.00 85.44 115 ILE A CA 1
ATOM 906 C C . ILE A 1 115 ? 13.960 -9.019 -24.248 1.00 85.44 115 ILE A C 1
ATOM 908 O O . ILE A 1 115 ? 13.257 -9.160 -23.247 1.00 85.44 115 ILE A O 1
ATOM 912 N N . LEU A 1 116 ? 13.666 -8.129 -25.201 1.00 87.62 116 LEU A N 1
ATOM 913 C CA . LEU A 1 116 ? 12.472 -7.280 -25.176 1.00 87.62 116 LEU A CA 1
ATOM 914 C C . LEU A 1 116 ? 11.178 -8.098 -25.132 1.00 87.62 116 LEU A C 1
ATOM 916 O O . LEU A 1 116 ? 10.273 -7.771 -24.366 1.00 87.62 116 LEU A O 1
ATOM 920 N N . SER A 1 117 ? 11.101 -9.178 -25.910 1.00 89.12 117 SER A N 1
ATOM 921 C CA . SER A 1 117 ? 9.948 -10.083 -25.920 1.00 89.12 117 SER A CA 1
ATOM 922 C C . SER A 1 117 ? 9.738 -10.760 -24.560 1.00 89.12 117 SER A C 1
ATOM 924 O O . SER A 1 117 ? 8.612 -10.821 -24.054 1.00 89.12 117 SER A O 1
ATOM 926 N N . ALA A 1 118 ? 10.815 -11.238 -23.929 1.00 88.69 118 ALA A N 1
ATOM 927 C CA . ALA A 1 118 ? 10.747 -11.838 -22.598 1.00 88.69 118 ALA A CA 1
ATOM 928 C C . ALA A 1 118 ? 10.279 -10.820 -21.541 1.00 88.69 118 ALA A C 1
ATOM 930 O O . ALA A 1 118 ? 9.368 -11.107 -20.761 1.00 88.69 118 ALA A O 1
ATOM 931 N N . LEU A 1 119 ? 10.829 -9.599 -21.565 1.00 89.25 119 LEU A N 1
ATOM 932 C CA . LEU A 1 119 ? 10.401 -8.507 -20.685 1.00 89.25 119 LEU A CA 1
ATOM 933 C C . LEU A 1 119 ? 8.926 -8.142 -20.903 1.00 89.25 119 LEU A C 1
ATOM 935 O O . LEU A 1 119 ? 8.166 -8.035 -19.939 1.00 89.25 119 LEU A O 1
ATOM 939 N N . GLY A 1 120 ? 8.496 -8.011 -22.161 1.00 91.06 120 GLY A N 1
ATOM 940 C CA . GLY A 1 120 ? 7.107 -7.718 -22.517 1.00 91.06 120 GLY A CA 1
ATOM 941 C C . GLY A 1 120 ? 6.130 -8.779 -22.006 1.00 91.06 120 GLY A C 1
ATOM 942 O O . GLY A 1 120 ? 5.041 -8.443 -21.533 1.00 91.06 120 GLY A O 1
ATOM 943 N N . THR A 1 121 ? 6.537 -10.050 -22.009 1.00 93.25 121 THR A N 1
ATOM 944 C CA . THR A 1 121 ? 5.736 -11.156 -21.464 1.00 93.25 121 THR A CA 1
ATOM 945 C C . THR A 1 121 ? 5.510 -10.990 -19.961 1.00 93.25 121 THR A C 1
ATOM 947 O O . THR A 1 121 ? 4.368 -11.026 -19.500 1.00 93.25 121 THR A O 1
ATOM 950 N N . ILE A 1 122 ? 6.571 -10.723 -19.194 1.00 89.31 122 ILE A N 1
ATOM 951 C CA . ILE A 1 122 ? 6.489 -10.521 -17.737 1.00 89.31 122 ILE A CA 1
ATOM 952 C C . ILE A 1 122 ? 5.590 -9.323 -17.403 1.00 89.31 122 ILE A C 1
ATOM 954 O O . ILE A 1 122 ? 4.705 -9.418 -16.548 1.00 89.31 122 ILE A O 1
ATOM 958 N N . VAL A 1 123 ? 5.764 -8.208 -18.119 1.00 90.19 123 VAL A N 1
ATOM 959 C CA . VAL A 1 123 ? 4.938 -7.003 -17.948 1.00 90.19 123 VAL A CA 1
ATOM 960 C C . VAL A 1 123 ? 3.468 -7.297 -18.252 1.00 90.19 123 VAL A C 1
ATOM 962 O O . VAL A 1 123 ? 2.582 -6.871 -17.508 1.00 90.19 123 VAL A O 1
ATOM 965 N N . THR A 1 124 ? 3.191 -8.068 -19.302 1.00 90.00 124 THR A N 1
ATOM 966 C CA . THR A 1 124 ? 1.823 -8.440 -19.687 1.00 90.00 124 THR A CA 1
ATOM 967 C C . THR A 1 124 ? 1.142 -9.268 -18.600 1.00 90.00 124 THR A C 1
ATOM 969 O O . THR A 1 124 ? 0.017 -8.950 -18.211 1.00 90.00 124 THR A O 1
ATOM 972 N N . ILE A 1 125 ? 1.830 -10.277 -18.054 1.00 92.81 125 ILE A N 1
ATOM 973 C CA . ILE A 1 125 ? 1.320 -11.105 -16.947 1.00 92.81 125 ILE A CA 1
ATOM 974 C C . ILE A 1 125 ? 0.975 -10.221 -15.744 1.00 92.81 125 ILE A C 1
ATOM 976 O O . ILE A 1 125 ? -0.110 -10.341 -15.172 1.00 92.81 125 ILE A O 1
ATOM 980 N N . PHE A 1 126 ? 1.858 -9.281 -15.399 1.00 88.06 126 PHE A N 1
ATOM 981 C CA . P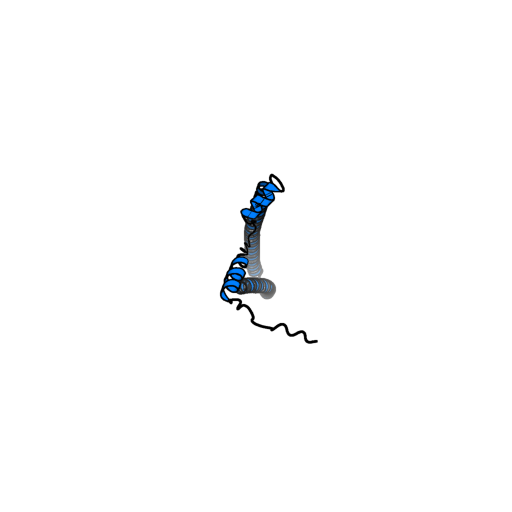HE A 1 126 ? 1.642 -8.365 -14.283 1.00 88.06 126 PHE A CA 1
ATOM 982 C C . PHE A 1 126 ? 0.427 -7.446 -14.499 1.00 88.06 126 PHE A C 1
ATOM 984 O O . PHE A 1 126 ? -0.409 -7.292 -13.604 1.00 88.06 126 PHE A O 1
ATOM 991 N N . ILE A 1 127 ? 0.274 -6.871 -15.697 1.00 89.44 127 ILE A N 1
ATOM 992 C CA . ILE A 1 127 ? -0.868 -6.007 -16.039 1.00 89.44 127 ILE A CA 1
ATOM 993 C C . ILE A 1 127 ? -2.181 -6.795 -15.998 1.00 89.44 127 ILE A C 1
ATOM 995 O O . ILE A 1 127 ? -3.171 -6.311 -15.442 1.00 89.44 127 ILE A O 1
ATOM 999 N N . VAL A 1 128 ? -2.208 -8.006 -16.558 1.00 91.00 128 VAL A N 1
ATOM 1000 C CA . VAL A 1 128 ? -3.398 -8.869 -16.545 1.00 91.00 128 VAL A CA 1
ATOM 1001 C C . VAL A 1 128 ? -3.760 -9.276 -15.115 1.00 91.00 128 VAL A C 1
ATOM 1003 O O . VAL A 1 128 ? -4.933 -9.190 -14.745 1.00 91.00 128 VAL A O 1
ATOM 1006 N N . GLY A 1 129 ? -2.772 -9.634 -14.289 1.00 87.69 129 GLY A N 1
ATOM 1007 C CA . GLY A 1 129 ? -2.972 -9.918 -12.867 1.00 87.69 129 GLY A CA 1
ATOM 1008 C C . GLY A 1 129 ? -3.586 -8.730 -12.122 1.00 87.69 129 GLY A C 1
ATOM 1009 O O . GLY A 1 129 ? -4.609 -8.875 -11.454 1.00 87.69 129 GLY A O 1
ATOM 1010 N N . LYS A 1 130 ? -3.047 -7.520 -12.325 1.00 85.81 130 LYS A N 1
ATOM 1011 C CA . LYS A 1 130 ? -3.578 -6.289 -11.714 1.00 85.81 130 LYS A CA 1
ATOM 1012 C C . LYS A 1 130 ? -5.007 -5.970 -12.176 1.00 85.81 130 LYS A C 1
ATOM 1014 O O . LYS A 1 130 ? -5.812 -5.486 -11.381 1.00 85.81 130 LYS A O 1
ATOM 1019 N N . ARG A 1 131 ? -5.348 -6.260 -13.439 1.00 87.19 131 ARG A N 1
ATOM 1020 C CA . ARG A 1 131 ? -6.717 -6.109 -13.969 1.00 87.19 131 ARG A CA 1
ATOM 1021 C C . ARG A 1 131 ? -7.697 -7.106 -13.346 1.00 87.19 131 ARG A C 1
ATOM 1023 O O . ARG A 1 131 ? -8.818 -6.701 -13.057 1.00 87.19 131 ARG A O 1
ATOM 1030 N N . ARG A 1 132 ? -7.301 -8.367 -13.118 1.00 88.31 132 ARG A N 1
ATOM 1031 C CA . ARG A 1 132 ? -8.155 -9.366 -12.440 1.00 88.31 132 ARG A CA 1
ATOM 1032 C C . ARG A 1 132 ? -8.491 -8.946 -11.013 1.00 88.31 132 ARG A C 1
ATOM 1034 O O . ARG A 1 132 ? -9.665 -8.900 -10.677 1.00 88.31 132 ARG A O 1
ATOM 1041 N N . ILE A 1 133 ? -7.487 -8.531 -10.237 1.00 85.69 133 ILE A N 1
ATOM 1042 C CA . ILE A 1 133 ? -7.685 -8.067 -8.852 1.00 85.69 133 ILE A CA 1
ATOM 1043 C C . ILE A 1 133 ? -8.678 -6.901 -8.801 1.00 85.69 133 ILE A C 1
ATOM 1045 O O . ILE A 1 133 ? -9.556 -6.867 -7.947 1.00 85.69 133 ILE A O 1
ATOM 1049 N N . ARG A 1 134 ? -8.569 -5.945 -9.734 1.00 85.56 134 ARG A N 1
ATOM 1050 C CA . ARG A 1 134 ? -9.504 -4.815 -9.794 1.00 85.56 134 ARG A CA 1
ATOM 1051 C C . ARG A 1 134 ? -10.934 -5.263 -10.111 1.00 85.56 134 ARG A C 1
ATOM 1053 O O . ARG A 1 134 ? -11.846 -4.811 -9.436 1.00 85.56 134 ARG A O 1
ATOM 1060 N N . LYS A 1 135 ? -11.117 -6.175 -11.071 1.00 85.69 135 LYS A N 1
ATOM 1061 C CA . LYS A 1 135 ? -12.441 -6.726 -11.401 1.00 85.69 135 LYS A CA 1
ATOM 1062 C C . LYS A 1 135 ? -13.083 -7.448 -10.214 1.00 85.69 135 LYS A C 1
ATOM 1064 O O . LYS A 1 135 ? -14.238 -7.188 -9.918 1.00 85.69 135 LYS A O 1
ATOM 1069 N N . GLU A 1 136 ? -12.325 -8.275 -9.493 1.00 85.75 136 GLU A N 1
ATOM 1070 C CA . GLU A 1 136 ? -12.831 -8.970 -8.297 1.00 85.75 136 GLU A CA 1
ATOM 1071 C C . GLU A 1 136 ? -13.243 -8.007 -7.171 1.00 85.75 136 GLU A C 1
ATOM 1073 O O . GLU A 1 136 ? -14.139 -8.317 -6.389 1.00 85.75 136 GLU A O 1
ATOM 1078 N N . LEU A 1 137 ? -12.587 -6.848 -7.058 1.00 84.75 137 LEU A N 1
ATOM 1079 C CA . LEU A 1 137 ? -12.960 -5.811 -6.093 1.00 84.75 137 LEU A CA 1
ATOM 1080 C C . LEU A 1 137 ? -14.237 -5.071 -6.502 1.00 84.75 137 LEU A C 1
ATOM 1082 O O . LEU A 1 137 ? -15.018 -4.708 -5.628 1.00 84.75 137 LEU A O 1
ATOM 1086 N N . ASP A 1 138 ? -14.440 -4.852 -7.801 1.00 84.56 138 ASP A N 1
ATOM 1087 C CA . ASP A 1 138 ? -15.635 -4.191 -8.331 1.00 84.56 138 ASP A CA 1
ATOM 1088 C C . ASP A 1 138 ? -16.864 -5.119 -8.292 1.00 84.56 138 ASP A C 1
ATOM 1090 O O . ASP A 1 138 ? -17.965 -4.645 -8.052 1.00 84.56 138 ASP A O 1
ATOM 1094 N N . GLU A 1 139 ? -16.687 -6.438 -8.441 1.00 86.88 139 GLU A N 1
ATOM 1095 C CA . GLU A 1 139 ? -17.762 -7.440 -8.292 1.00 86.88 139 GLU A CA 1
ATOM 1096 C C . GLU A 1 139 ? -18.210 -7.654 -6.834 1.00 86.88 139 GLU A C 1
ATOM 1098 O O . GLU A 1 139 ? -19.304 -8.160 -6.589 1.00 86.88 139 GLU A O 1
ATOM 1103 N N . LYS A 1 140 ? -17.365 -7.300 -5.856 1.00 78.69 140 LYS A N 1
ATOM 1104 C CA . LYS A 1 140 ? -17.650 -7.426 -4.413 1.00 78.69 140 LYS A CA 1
ATOM 1105 C C . LYS A 1 140 ? -18.193 -6.142 -3.775 1.00 78.69 140 LYS A C 1
ATOM 1107 O O . LYS A 1 140 ? -18.436 -6.140 -2.567 1.00 78.69 140 LYS A O 1
ATOM 1112 N N . ARG A 1 141 ? -18.310 -5.059 -4.544 1.00 59.53 141 ARG A N 1
ATOM 1113 C CA . ARG A 1 141 ? -18.880 -3.772 -4.122 1.00 59.53 141 ARG A CA 1
ATOM 1114 C C . ARG A 1 141 ? -20.351 -3.689 -4.489 1.00 59.53 141 ARG A C 1
ATOM 1116 O O . ARG A 1 141 ? -21.083 -3.082 -3.679 1.00 59.53 141 ARG A O 1
#

Sequence (141 aa):
MARKHKISPKAKIQPDQIKKQVLRVMRAEYFQGPMPQPDDLEKYEKLYPGASRLLFTLLEKQADHRINLEKSVVASNIINEKIGQRFAFIICVTVIIGGIALSILDKSITGFGSILSALGTIVTIFIVGKRRIRKELDEKR

Radius of gyration: 37.23 Å; chains: 1; bounding box: 103×49×81 Å

Organism: NCBI:txid412755